Protein AF-A0AAV4QBZ7-F1 (afdb_monomer_lite)

InterPro domains:
  IPR011989 Armadillo-like helical [G3DSA:1.25.10.10] (9-123)
  IPR016024 Armadillo-type fold [SSF48371] (6-106)
  IPR021133 HEAT, type 2 [PS50077] (30-68)
  IPR045162 Serine/threonine-protein kinase Vps15-like [PTHR17583] (2-110)
  IPR055231 PIK3R4-like, middle domain [PF22956] (2-109)

Sequence (129 aa):
MKHCSAKLNALEVLKTMANYLSPEIILDRLLPYLMFLANDKYPEVRVAVIQTLTESLSLIKSIMRSDSNIFPEYILPNLAHVAHDDAVIVRMAYAENIASLAETALRYLYIYEILLYLLIVLKTITKLH

Organism: Caerostris extrusa (NCBI:txid172846)

pLDDT: mean 89.56, std 10.56, range [44.19, 98.31]

Radius of gyration: 17.33 Å; chains: 1; bounding box: 48×22×59 Å

Structure (mmCIF, N/CA/C/O backbone):
data_AF-A0AAV4QBZ7-F1
#
_entry.id   AF-A0AAV4QBZ7-F1
#
loop_
_atom_site.group_PDB
_atom_site.id
_atom_site.type_symbol
_atom_site.label_atom_id
_atom_site.label_alt_id
_atom_site.label_comp_id
_atom_site.label_asym_id
_atom_site.label_entity_id
_atom_site.label_seq_id
_atom_site.pdbx_PDB_ins_code
_atom_site.Cartn_x
_atom_site.Cartn_y
_atom_site.Cartn_z
_atom_site.occupancy
_atom_site.B_iso_or_equiv
_atom_site.auth_seq_id
_atom_site.auth_comp_id
_atom_site.auth_asym_id
_atom_site.auth_atom_id
_atom_site.pdbx_PDB_model_num
ATOM 1 N N . MET A 1 1 ? 7.456 -1.798 -23.023 1.00 59.28 1 MET A N 1
ATOM 2 C CA . MET A 1 1 ? 7.293 -0.514 -22.302 1.00 59.28 1 MET A CA 1
ATOM 3 C C . MET A 1 1 ? 5.829 -0.106 -22.101 1.00 59.28 1 MET A C 1
ATOM 5 O O . MET A 1 1 ? 5.492 0.197 -20.969 1.00 59.28 1 MET A O 1
ATOM 9 N N . LYS A 1 2 ? 4.936 -0.179 -23.110 1.00 68.69 2 LYS A N 1
ATOM 10 C CA . LYS A 1 2 ? 3.510 0.232 -22.986 1.00 68.69 2 LYS A CA 1
ATOM 11 C C . LYS A 1 2 ? 2.737 -0.367 -21.791 1.00 68.69 2 LYS A C 1
ATOM 13 O O . LYS A 1 2 ? 1.917 0.314 -21.191 1.00 68.69 2 LYS A O 1
ATOM 18 N N . HIS A 1 3 ? 3.004 -1.623 -21.421 1.00 79.69 3 HIS A N 1
ATOM 19 C CA . HIS A 1 3 ? 2.344 -2.260 -20.270 1.00 79.69 3 HIS A CA 1
ATOM 20 C C . HIS A 1 3 ? 2.850 -1.759 -18.908 1.00 79.69 3 HIS A C 1
ATOM 22 O O . HIS A 1 3 ? 2.077 -1.751 -17.960 1.00 79.69 3 HIS A O 1
ATOM 28 N N . CYS A 1 4 ? 4.116 -1.338 -18.802 1.00 89.62 4 CYS A N 1
ATOM 29 C CA . CYS A 1 4 ? 4.670 -0.792 -17.557 1.00 89.62 4 CYS A CA 1
ATOM 30 C C . CYS A 1 4 ? 4.063 0.588 -17.275 1.00 89.62 4 CYS A C 1
ATOM 32 O O . CYS A 1 4 ? 3.486 0.800 -16.214 1.00 89.62 4 CYS A O 1
ATOM 34 N N . SER A 1 5 ? 4.059 1.477 -18.275 1.00 92.88 5 SER A N 1
ATOM 35 C CA . SER A 1 5 ? 3.452 2.807 -18.146 1.00 92.88 5 SER A CA 1
ATOM 36 C C . SER A 1 5 ? 1.959 2.742 -17.816 1.00 92.88 5 SER A C 1
ATOM 38 O O . SER A 1 5 ? 1.482 3.510 -16.992 1.00 92.88 5 SER A O 1
ATOM 40 N N . ALA A 1 6 ? 1.216 1.799 -18.408 1.00 94.62 6 ALA A N 1
ATOM 41 C CA . ALA A 1 6 ? -0.197 1.612 -18.085 1.00 94.62 6 ALA A CA 1
ATOM 42 C C . ALA A 1 6 ? -0.414 1.195 -16.619 1.00 94.62 6 ALA A C 1
ATOM 44 O O . ALA A 1 6 ? -1.315 1.719 -15.971 1.00 94.62 6 ALA A O 1
ATOM 45 N N . LYS A 1 7 ? 0.423 0.292 -16.084 1.00 95.12 7 LYS A N 1
ATOM 46 C CA . LYS A 1 7 ? 0.356 -0.128 -14.675 1.00 95.12 7 LYS A CA 1
ATOM 47 C C . LYS A 1 7 ? 0.706 1.009 -13.723 1.00 95.12 7 LYS A C 1
ATOM 49 O O . LYS A 1 7 ? -0.014 1.205 -12.754 1.00 95.12 7 LYS A O 1
ATOM 54 N N . LEU A 1 8 ? 1.758 1.771 -14.020 1.00 97.25 8 LEU A N 1
ATOM 55 C CA . LEU A 1 8 ? 2.152 2.932 -13.217 1.00 97.25 8 LEU A CA 1
ATOM 56 C C . LEU A 1 8 ? 1.048 3.994 -13.188 1.00 97.25 8 LEU A C 1
ATOM 58 O O . LEU A 1 8 ? 0.660 4.441 -12.116 1.00 97.25 8 LEU A O 1
ATOM 62 N N . ASN A 1 9 ? 0.464 4.317 -14.345 1.00 96.44 9 ASN A N 1
ATOM 63 C CA . ASN A 1 9 ? -0.656 5.256 -14.415 1.00 96.44 9 ASN A CA 1
ATOM 64 C C . ASN A 1 9 ? -1.881 4.741 -13.646 1.00 96.44 9 ASN A C 1
ATOM 66 O O . ASN A 1 9 ? -2.552 5.513 -12.968 1.00 96.44 9 ASN A O 1
ATOM 70 N N . ALA A 1 10 ? -2.179 3.441 -13.735 1.00 95.56 10 ALA A N 1
ATOM 71 C CA . ALA A 1 10 ? -3.274 2.844 -12.977 1.00 95.56 10 ALA A CA 1
ATOM 72 C C . ALA A 1 10 ? -3.024 2.915 -11.463 1.00 95.56 10 ALA A C 1
ATOM 74 O O . ALA A 1 10 ? -3.943 3.243 -10.721 1.00 95.56 10 ALA A O 1
ATOM 75 N N . LEU A 1 11 ? -1.796 2.646 -11.008 1.00 97.00 11 LEU A N 1
ATOM 76 C CA . LEU A 1 11 ? -1.418 2.770 -9.599 1.00 97.00 11 LEU A CA 1
ATOM 77 C C . LEU A 1 11 ? -1.558 4.208 -9.099 1.00 97.00 11 LEU A C 1
ATOM 79 O O . LEU A 1 11 ? -2.110 4.403 -8.025 1.00 97.00 11 LEU A O 1
ATOM 83 N N . GLU A 1 12 ? -1.160 5.202 -9.892 1.00 96.38 12 GLU A N 1
ATOM 84 C CA . GLU A 1 12 ? -1.314 6.616 -9.530 1.00 96.38 12 GLU A CA 1
ATOM 85 C C . GLU A 1 12 ? -2.790 7.020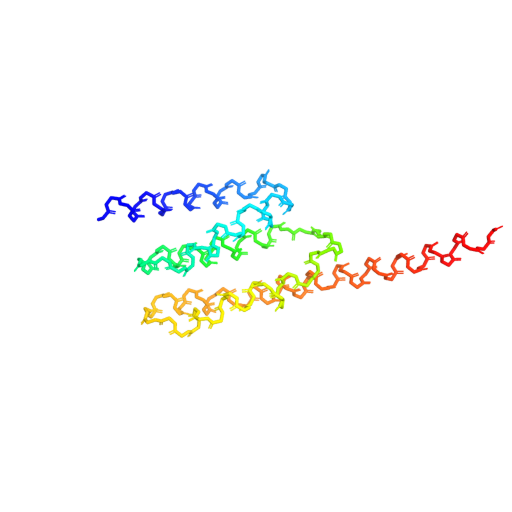 -9.369 1.00 96.38 12 GLU A C 1
ATOM 87 O O . GLU A 1 12 ? -3.179 7.698 -8.413 1.00 96.38 12 GLU A O 1
ATOM 92 N N . VAL A 1 13 ? -3.649 6.542 -10.275 1.00 96.06 13 VAL A N 1
ATOM 93 C CA . VAL A 1 13 ? -5.100 6.749 -10.172 1.00 96.06 13 VAL A CA 1
ATOM 94 C C . VAL A 1 13 ? -5.659 6.053 -8.932 1.00 96.06 13 VAL A C 1
ATOM 96 O O . VAL A 1 13 ? -6.392 6.677 -8.168 1.00 96.06 13 VAL A O 1
ATOM 99 N N . LEU A 1 14 ? -5.299 4.787 -8.693 1.00 95.25 14 LEU A N 1
ATOM 100 C CA . LEU A 1 14 ? -5.751 4.033 -7.518 1.00 95.25 14 LEU A CA 1
ATOM 101 C C . LEU A 1 14 ? -5.308 4.695 -6.212 1.00 95.25 14 LEU A C 1
ATOM 103 O O . LEU A 1 14 ? -6.108 4.806 -5.286 1.00 95.25 14 LEU A O 1
ATOM 107 N N . LYS A 1 15 ? -4.067 5.177 -6.165 1.00 95.44 15 LYS A N 1
ATOM 108 C CA . LYS A 1 15 ? -3.504 5.921 -5.042 1.00 95.44 15 LYS A CA 1
ATOM 109 C C . LYS A 1 15 ? -4.325 7.173 -4.739 1.00 95.44 15 LYS A C 1
ATOM 111 O O . LYS A 1 15 ? -4.747 7.377 -3.606 1.00 95.44 15 LYS A O 1
ATOM 116 N N . THR A 1 16 ? -4.641 7.958 -5.767 1.00 95.56 16 THR A N 1
ATOM 117 C CA . THR A 1 16 ? -5.492 9.148 -5.624 1.00 95.56 16 THR A CA 1
ATOM 118 C C . THR A 1 16 ? -6.893 8.776 -5.131 1.00 95.56 16 THR A C 1
ATOM 120 O O . THR A 1 16 ? -7.419 9.399 -4.206 1.00 95.56 16 THR A O 1
ATOM 123 N N . MET A 1 17 ? -7.487 7.731 -5.716 1.00 94.75 17 MET A N 1
ATOM 124 C CA . MET A 1 17 ? -8.826 7.255 -5.367 1.00 94.75 17 MET A CA 1
ATOM 125 C C . MET A 1 17 ? -8.918 6.701 -3.944 1.00 94.75 17 MET A C 1
ATOM 127 O O . MET A 1 17 ? -9.983 6.821 -3.346 1.00 94.75 17 MET A O 1
ATOM 131 N N . ALA A 1 18 ? -7.838 6.139 -3.389 1.00 95.06 18 ALA A N 1
ATOM 132 C CA . ALA A 1 18 ? -7.826 5.527 -2.059 1.00 95.06 18 ALA A CA 1
ATOM 133 C C . ALA A 1 18 ? -8.338 6.468 -0.953 1.00 95.06 18 ALA A C 1
ATOM 135 O O . ALA A 1 18 ? -8.988 6.008 -0.020 1.00 95.06 18 ALA A O 1
ATOM 136 N N . ASN A 1 19 ? -8.150 7.785 -1.103 1.00 95.25 19 ASN A N 1
ATOM 137 C CA . ASN A 1 19 ? -8.673 8.811 -0.189 1.00 95.25 19 ASN A CA 1
ATOM 138 C C . ASN A 1 19 ? -10.206 8.843 -0.074 1.00 95.25 19 ASN A C 1
ATOM 140 O O . ASN A 1 19 ? -10.740 9.397 0.884 1.00 95.25 19 ASN A O 1
ATOM 144 N N . TYR A 1 20 ? -10.913 8.267 -1.045 1.00 95.62 20 TYR A N 1
ATOM 145 C CA . TYR A 1 20 ? -12.373 8.263 -1.132 1.00 95.62 20 TYR A CA 1
ATOM 146 C C . TYR A 1 20 ? -12.975 6.864 -0.954 1.00 95.62 20 TYR A C 1
ATOM 148 O O . TYR A 1 20 ? -14.192 6.704 -1.050 1.00 95.62 20 TYR A O 1
ATOM 156 N N . LEU A 1 21 ? -12.141 5.843 -0.732 1.00 94.75 21 LEU A N 1
ATOM 157 C CA . LEU A 1 21 ? -12.588 4.466 -0.551 1.00 94.75 21 LEU A CA 1
ATOM 158 C C . LEU A 1 21 ? -12.825 4.168 0.928 1.00 94.75 21 LEU A C 1
ATOM 160 O O . LEU A 1 21 ? -12.131 4.679 1.807 1.00 94.75 21 LEU A O 1
ATOM 164 N N . SER A 1 22 ? -13.803 3.305 1.200 1.00 95.00 22 SER A N 1
ATOM 165 C CA . SER A 1 22 ? -14.001 2.792 2.551 1.00 95.00 22 SER A CA 1
ATOM 166 C C . SER A 1 22 ? -12.870 1.821 2.929 1.00 95.00 22 SER A C 1
ATOM 168 O O . SER A 1 22 ? -12.268 1.209 2.035 1.00 95.00 22 SER A O 1
ATOM 170 N N . PRO A 1 23 ? -12.577 1.643 4.232 1.00 93.62 23 PRO A N 1
ATOM 171 C CA . PRO A 1 23 ? -11.583 0.676 4.688 1.00 93.62 23 PRO A CA 1
ATOM 172 C C . PRO A 1 23 ? -11.806 -0.727 4.121 1.00 93.62 23 PRO A C 1
ATOM 174 O O . PRO A 1 23 ? -10.854 -1.354 3.674 1.00 93.62 23 PRO A O 1
ATOM 177 N N . GLU A 1 24 ? -13.057 -1.184 4.051 1.00 93.75 24 GLU A N 1
ATOM 178 C CA . GLU A 1 24 ? -13.415 -2.505 3.529 1.00 93.75 24 GLU A CA 1
ATOM 179 C C . GLU A 1 24 ? -12.998 -2.648 2.062 1.00 93.75 24 GLU A C 1
ATOM 181 O O . GLU A 1 24 ? -12.387 -3.637 1.680 1.00 93.75 24 GLU A O 1
ATOM 186 N N . ILE A 1 25 ? -13.238 -1.631 1.227 1.00 95.44 25 ILE A N 1
ATOM 187 C CA . ILE A 1 25 ? -12.819 -1.673 -0.181 1.00 95.44 25 ILE A CA 1
ATOM 188 C C . ILE A 1 25 ? -11.292 -1.6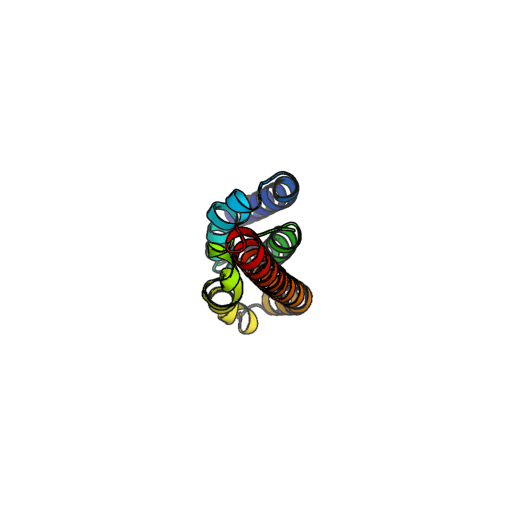60 -0.309 1.00 95.44 25 ILE A C 1
ATOM 190 O O . ILE A 1 25 ? -10.739 -2.355 -1.170 1.00 95.44 25 ILE A O 1
ATOM 194 N N . ILE A 1 26 ? -10.594 -0.900 0.539 1.00 96.44 26 ILE A N 1
ATOM 195 C CA . ILE A 1 26 ? -9.128 -0.889 0.543 1.00 96.44 26 ILE A CA 1
ATOM 196 C C . ILE A 1 26 ? -8.590 -2.279 0.909 1.00 96.44 26 ILE A C 1
ATOM 198 O O . ILE A 1 26 ? -7.713 -2.787 0.212 1.00 96.44 26 ILE A O 1
ATOM 202 N N . LEU A 1 27 ? -9.125 -2.913 1.952 1.00 95.31 27 LEU A N 1
ATOM 203 C CA . LEU A 1 27 ? -8.638 -4.199 2.454 1.00 95.31 27 LEU A CA 1
ATOM 204 C C . LEU A 1 27 ? -9.068 -5.389 1.576 1.00 95.31 27 LEU A C 1
ATOM 206 O O . LEU A 1 27 ? -8.245 -6.257 1.298 1.00 95.31 27 LEU A O 1
ATOM 210 N N . ASP A 1 28 ? -10.299 -5.406 1.063 1.00 94.56 28 ASP A N 1
ATOM 211 C CA . ASP A 1 28 ? -10.848 -6.557 0.327 1.00 94.56 28 ASP A CA 1
ATOM 212 C C . ASP A 1 28 ? -10.522 -6.540 -1.170 1.00 94.56 28 ASP A C 1
ATOM 214 O O . ASP A 1 28 ? -10.571 -7.577 -1.840 1.00 94.56 28 ASP A O 1
ATOM 218 N N . ARG A 1 29 ? -10.249 -5.359 -1.744 1.00 95.00 29 ARG A N 1
ATOM 219 C CA . ARG A 1 29 ? -10.067 -5.195 -3.199 1.00 95.00 29 ARG A CA 1
ATOM 220 C C . ARG A 1 29 ? -8.712 -4.620 -3.555 1.00 95.00 29 ARG A C 1
ATOM 222 O O . ARG A 1 29 ? -7.987 -5.227 -4.345 1.00 95.00 29 ARG A O 1
ATOM 229 N N . LEU A 1 30 ? -8.375 -3.459 -2.997 1.00 96.50 30 LEU A N 1
ATOM 230 C CA . LEU A 1 30 ? -7.146 -2.763 -3.369 1.00 96.50 30 LEU A CA 1
ATOM 231 C C . LEU A 1 30 ? -5.914 -3.526 -2.875 1.00 96.50 30 LEU A C 1
ATOM 233 O O . LEU A 1 30 ? -4.995 -3.774 -3.652 1.00 96.50 30 LEU A O 1
ATOM 237 N N . LEU A 1 31 ? -5.917 -3.957 -1.616 1.00 96.69 31 LEU A N 1
ATOM 238 C CA . LEU A 1 31 ? -4.805 -4.659 -0.990 1.00 96.69 31 LEU A CA 1
ATOM 239 C C . LEU A 1 31 ? -4.427 -5.963 -1.730 1.00 96.69 31 LEU A C 1
ATOM 241 O O . LEU A 1 31 ? -3.252 -6.097 -2.075 1.00 96.69 31 LEU A O 1
ATOM 245 N N . PRO A 1 32 ? -5.348 -6.894 -2.063 1.00 96.75 32 PRO A N 1
ATOM 246 C CA . PRO A 1 32 ? -5.004 -8.083 -2.847 1.00 96.75 32 PRO A CA 1
ATOM 247 C C . PRO A 1 32 ? -4.409 -7.753 -4.218 1.00 96.75 32 PRO A C 1
ATOM 249 O O . PRO A 1 32 ? -3.455 -8.397 -4.653 1.00 96.75 32 PRO A O 1
ATOM 252 N N . TYR A 1 33 ? -4.933 -6.722 -4.886 1.00 96.31 33 TYR A N 1
ATOM 253 C CA . TYR A 1 33 ? -4.413 -6.285 -6.179 1.00 96.31 33 TYR A CA 1
ATOM 254 C C . TYR A 1 33 ? -2.996 -5.703 -6.069 1.00 96.31 33 TYR A C 1
ATOM 256 O O . TYR A 1 33 ? -2.126 -6.032 -6.877 1.00 96.31 33 TYR A O 1
ATOM 264 N N . LEU A 1 34 ? -2.736 -4.885 -5.046 1.00 97.50 34 LEU A N 1
ATOM 265 C CA . LEU A 1 34 ? -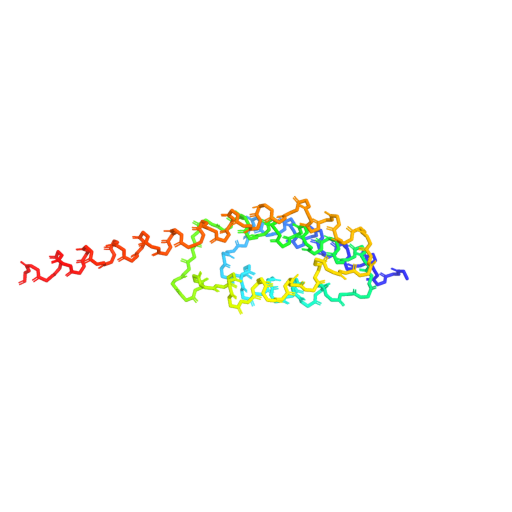1.400 -4.359 -4.767 1.00 97.50 34 LEU A CA 1
ATOM 266 C C . LEU A 1 34 ? -0.421 -5.488 -4.425 1.00 97.50 34 LEU A C 1
ATOM 268 O O . LEU A 1 34 ? 0.673 -5.510 -4.974 1.00 97.50 34 LEU A O 1
ATOM 272 N N . MET A 1 35 ? -0.820 -6.470 -3.613 1.00 96.62 35 MET A N 1
ATOM 273 C CA . MET A 1 35 ? 0.028 -7.632 -3.300 1.00 96.62 35 MET A CA 1
ATOM 274 C C . MET A 1 35 ? 0.371 -8.462 -4.540 1.00 96.62 35 MET A C 1
ATOM 276 O O . MET A 1 35 ? 1.505 -8.914 -4.696 1.00 96.62 35 MET A O 1
ATOM 280 N N . PHE A 1 36 ? -0.572 -8.610 -5.473 1.00 96.12 36 PHE A N 1
ATOM 281 C CA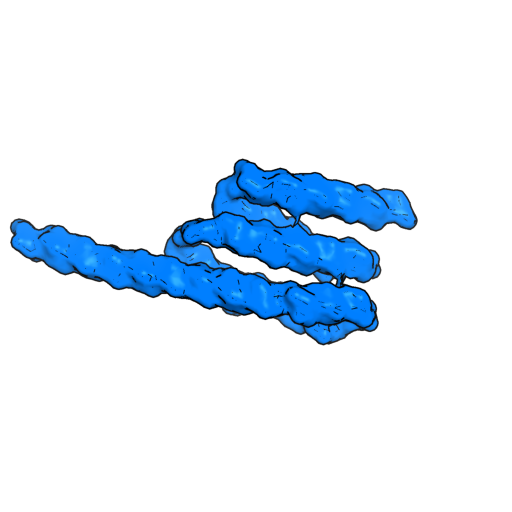 . PHE A 1 36 ? -0.286 -9.232 -6.763 1.00 96.12 36 PHE A CA 1
ATOM 282 C C . PHE A 1 36 ? 0.770 -8.440 -7.553 1.00 96.12 36 PHE A C 1
ATOM 284 O O . PHE A 1 36 ? 1.738 -9.019 -8.049 1.00 96.12 36 PHE A O 1
ATOM 291 N N . LEU A 1 37 ? 0.631 -7.113 -7.634 1.00 96.88 37 LEU A N 1
ATOM 292 C CA . LEU A 1 37 ? 1.586 -6.254 -8.343 1.00 96.88 37 LEU A CA 1
ATOM 293 C C . LEU A 1 37 ? 2.925 -6.069 -7.613 1.00 96.88 37 LEU A C 1
ATOM 295 O O . LEU A 1 37 ? 3.906 -5.691 -8.252 1.00 96.88 37 LEU A O 1
ATOM 299 N N . ALA A 1 38 ? 3.011 -6.377 -6.318 1.00 96.62 38 ALA A N 1
ATOM 300 C CA . ALA A 1 38 ? 4.280 -6.401 -5.590 1.00 96.62 38 ALA A CA 1
ATOM 301 C C . ALA A 1 38 ? 5.264 -7.425 -6.181 1.00 96.62 38 ALA A C 1
ATOM 303 O O . ALA A 1 38 ? 6.463 -7.288 -5.993 1.00 96.62 38 ALA A O 1
ATOM 304 N N . ASN A 1 39 ? 4.771 -8.391 -6.963 1.00 96.00 39 ASN A N 1
ATOM 305 C CA . ASN A 1 39 ? 5.566 -9.394 -7.669 1.00 96.00 39 ASN A CA 1
ATOM 306 C C . ASN A 1 39 ? 5.737 -9.076 -9.171 1.00 96.00 39 ASN A C 1
ATOM 308 O O . ASN A 1 39 ? 6.071 -9.956 -9.968 1.00 96.00 39 ASN A O 1
ATOM 312 N N . ASP A 1 40 ? 5.461 -7.840 -9.607 1.00 97.31 40 ASP A N 1
ATOM 313 C CA . ASP A 1 40 ? 5.571 -7.472 -11.020 1.00 97.31 40 ASP A CA 1
ATOM 314 C C . ASP A 1 40 ? 7.012 -7.601 -11.526 1.00 97.31 40 ASP A C 1
ATOM 316 O O . ASP A 1 40 ? 7.970 -7.285 -10.825 1.00 97.31 40 ASP A O 1
ATOM 320 N N . LYS A 1 41 ? 7.180 -7.997 -12.789 1.00 96.06 41 LYS A N 1
ATOM 321 C CA . LYS A 1 41 ? 8.500 -8.099 -13.423 1.00 96.06 41 LYS A CA 1
ATOM 322 C C . LYS A 1 41 ? 9.242 -6.760 -13.511 1.00 96.06 41 LYS A C 1
ATOM 324 O O . LYS A 1 41 ? 10.466 -6.768 -13.588 1.00 96.06 41 LYS A O 1
ATOM 329 N N . TYR A 1 42 ? 8.527 -5.632 -13.540 1.00 97.31 42 TYR A N 1
ATOM 330 C CA . TYR A 1 42 ? 9.121 -4.298 -13.618 1.00 97.31 42 TYR A CA 1
ATOM 331 C C . TYR A 1 42 ? 9.381 -3.733 -12.212 1.00 97.31 42 TYR A C 1
ATOM 333 O O . TYR A 1 42 ? 8.420 -3.504 -11.473 1.00 97.31 42 TYR A O 1
ATOM 341 N N . PRO A 1 43 ? 10.646 -3.466 -11.837 1.00 97.56 43 PRO A N 1
ATOM 342 C CA . PRO A 1 43 ? 10.988 -2.907 -10.528 1.00 97.56 43 PRO A CA 1
ATOM 343 C C . PRO A 1 43 ? 10.275 -1.589 -10.209 1.00 97.56 43 PRO A C 1
ATOM 345 O O . PRO A 1 43 ? 9.876 -1.364 -9.072 1.00 97.56 43 PRO A O 1
ATOM 348 N N . GLU A 1 44 ? 10.051 -0.738 -11.209 1.00 97.75 44 GLU A N 1
ATOM 349 C CA . GLU A 1 44 ? 9.361 0.545 -11.054 1.00 97.75 44 GLU A CA 1
ATOM 350 C C . GLU A 1 44 ? 7.904 0.357 -10.617 1.00 97.75 44 GLU A C 1
ATOM 352 O O . GLU A 1 44 ? 7.391 1.126 -9.806 1.00 97.75 44 GLU A O 1
ATOM 357 N N . VAL A 1 45 ? 7.244 -0.698 -11.111 1.00 98.19 45 VAL A N 1
ATOM 358 C CA . VAL A 1 45 ? 5.882 -1.054 -10.690 1.00 98.19 45 VAL A CA 1
ATOM 359 C C . VAL A 1 45 ? 5.894 -1.520 -9.238 1.00 98.19 45 VAL A C 1
ATOM 361 O O . VAL A 1 45 ? 5.058 -1.069 -8.460 1.00 98.19 45 VAL A O 1
ATOM 364 N N . ARG A 1 46 ? 6.866 -2.354 -8.843 1.00 98.12 46 ARG A N 1
ATOM 365 C CA . ARG A 1 46 ? 7.003 -2.813 -7.450 1.00 98.12 46 ARG A CA 1
ATOM 366 C C . ARG A 1 46 ? 7.256 -1.651 -6.484 1.00 98.12 46 ARG A C 1
ATOM 368 O O . ARG A 1 46 ? 6.625 -1.588 -5.434 1.00 98.12 46 ARG A O 1
ATOM 375 N N . VAL A 1 47 ? 8.101 -0.687 -6.861 1.00 98.31 47 VAL A N 1
ATOM 376 C CA . VAL A 1 47 ? 8.317 0.556 -6.093 1.00 98.31 47 VAL A CA 1
ATOM 377 C C . VAL A 1 47 ? 7.006 1.323 -5.904 1.00 98.31 47 VAL A C 1
ATOM 379 O O . VAL A 1 47 ? 6.635 1.635 -4.771 1.00 98.31 47 VAL A O 1
ATOM 382 N N . ALA A 1 48 ? 6.278 1.581 -6.994 1.00 98.31 48 ALA A N 1
ATOM 383 C CA . ALA A 1 48 ? 5.011 2.307 -6.940 1.00 98.31 48 ALA A CA 1
ATOM 384 C C . ALA A 1 48 ? 3.964 1.581 -6.078 1.00 98.31 48 ALA A C 1
ATOM 386 O O . ALA A 1 48 ? 3.192 2.222 -5.363 1.00 98.31 48 ALA A O 1
ATOM 387 N N . VAL A 1 49 ? 3.959 0.245 -6.093 1.00 98.25 49 VAL A N 1
ATOM 388 C CA . VAL A 1 49 ? 3.099 -0.577 -5.232 1.00 98.25 49 VAL A CA 1
ATOM 389 C C . VAL A 1 49 ? 3.426 -0.379 -3.758 1.00 98.25 49 VAL A C 1
ATOM 391 O O . VAL A 1 49 ? 2.502 -0.151 -2.987 1.00 98.25 49 VAL A O 1
ATOM 394 N N . ILE A 1 50 ? 4.701 -0.423 -3.355 1.00 98.12 50 ILE A N 1
ATOM 395 C CA . ILE A 1 50 ? 5.105 -0.244 -1.946 1.00 98.12 50 ILE A CA 1
ATOM 396 C C . ILE A 1 50 ? 4.632 1.113 -1.417 1.00 98.12 50 ILE A C 1
ATOM 398 O O . ILE A 1 50 ? 4.053 1.196 -0.332 1.00 98.12 50 ILE A O 1
ATOM 402 N N . GLN A 1 51 ? 4.825 2.167 -2.210 1.00 97.94 51 GLN A N 1
ATOM 403 C CA . GLN A 1 51 ? 4.404 3.524 -1.862 1.00 97.94 51 GLN A CA 1
ATOM 404 C C . GLN A 1 51 ? 2.874 3.629 -1.779 1.00 97.94 51 GLN A C 1
ATOM 406 O O . GLN A 1 51 ? 2.333 4.131 -0.795 1.00 97.94 51 GLN A O 1
ATOM 411 N N . THR A 1 52 ? 2.166 3.100 -2.782 1.00 98.06 52 THR A N 1
ATOM 412 C CA . THR A 1 52 ? 0.694 3.122 -2.833 1.00 98.06 52 THR A CA 1
ATOM 413 C C . THR A 1 52 ? 0.079 2.320 -1.690 1.00 98.06 52 THR A C 1
ATOM 415 O O . THR A 1 52 ? -0.892 2.763 -1.080 1.00 98.06 52 THR A O 1
ATOM 418 N N . LEU A 1 53 ? 0.649 1.157 -1.371 1.00 97.81 53 LEU A N 1
ATOM 419 C CA . LEU A 1 53 ? 0.220 0.293 -0.276 1.00 97.81 53 LEU A CA 1
ATOM 420 C C . LEU A 1 53 ? 0.366 1.001 1.071 1.00 97.81 53 LEU A C 1
ATOM 422 O O . LEU A 1 53 ? -0.590 1.050 1.842 1.00 97.81 53 LEU A O 1
ATOM 426 N N . THR A 1 54 ? 1.543 1.568 1.331 1.00 97.25 54 THR A N 1
ATOM 427 C CA . THR A 1 54 ? 1.841 2.276 2.582 1.00 97.25 54 THR A CA 1
ATOM 428 C C . THR A 1 54 ? 0.873 3.434 2.797 1.00 97.25 54 THR A C 1
ATOM 430 O O . THR A 1 54 ? 0.260 3.540 3.859 1.00 97.25 54 THR A O 1
ATOM 433 N N . GLU A 1 55 ? 0.660 4.254 1.766 1.00 97.31 55 GLU A N 1
ATOM 434 C CA . GLU A 1 55 ? -0.276 5.374 1.836 1.00 97.31 55 GLU A CA 1
ATOM 435 C C . GLU A 1 55 ? -1.716 4.897 2.049 1.00 97.31 55 GLU A C 1
ATOM 437 O O . GLU A 1 55 ? -2.368 5.336 2.997 1.00 97.31 55 GLU A O 1
ATOM 442 N N . SER A 1 56 ? -2.184 3.932 1.251 1.00 97.38 56 SER A N 1
ATOM 443 C CA . SER A 1 56 ? -3.561 3.422 1.322 1.00 97.38 56 SER A CA 1
ATOM 444 C C . SER A 1 56 ? -3.894 2.840 2.699 1.00 97.38 56 SER A C 1
ATOM 446 O O . SER A 1 56 ? -4.949 3.130 3.260 1.00 97.38 56 SER A O 1
ATOM 448 N N . LEU A 1 57 ? -2.981 2.062 3.290 1.00 96.38 57 LEU A N 1
ATOM 449 C CA . LEU A 1 57 ? -3.172 1.500 4.631 1.00 96.38 57 LEU A CA 1
ATOM 450 C C . LEU A 1 57 ? -3.148 2.582 5.723 1.00 96.38 57 LEU A C 1
ATOM 452 O O . LEU A 1 57 ? -3.866 2.479 6.723 1.00 96.38 57 LEU A O 1
ATOM 456 N N . SER A 1 58 ? -2.363 3.647 5.532 1.00 96.00 58 SER A N 1
ATOM 457 C CA . SER A 1 58 ? -2.266 4.755 6.488 1.00 96.00 58 SER A CA 1
ATOM 458 C C . SER A 1 58 ? -3.557 5.594 6.583 1.00 96.00 58 SER A C 1
ATOM 460 O O . SER A 1 58 ? -3.810 6.221 7.627 1.00 96.00 58 SER A O 1
ATOM 462 N N . LEU A 1 59 ? -4.384 5.586 5.529 1.00 95.81 59 LEU A N 1
ATOM 463 C CA . LEU A 1 59 ? -5.666 6.296 5.463 1.00 95.81 59 LEU A CA 1
ATOM 464 C C . LEU A 1 59 ? -6.723 5.665 6.370 1.00 95.81 59 LEU A C 1
ATOM 466 O O . LEU A 1 59 ? -7.551 6.376 6.937 1.00 95.81 59 LEU A O 1
ATOM 470 N N . ILE A 1 60 ? -6.655 4.352 6.582 1.00 93.69 60 ILE A N 1
ATOM 471 C CA . ILE A 1 60 ? -7.609 3.623 7.413 1.00 93.69 60 ILE A CA 1
ATOM 472 C C . ILE A 1 60 ? -7.423 4.008 8.889 1.00 93.69 60 ILE A C 1
ATOM 474 O O . ILE A 1 60 ? -6.354 3.820 9.484 1.00 93.69 60 ILE A O 1
ATOM 478 N N . LYS A 1 61 ? -8.487 4.564 9.482 1.00 87.69 61 LYS A N 1
ATOM 479 C CA . LYS A 1 61 ? -8.523 5.023 10.885 1.00 87.69 61 LYS A CA 1
ATOM 480 C C . LYS A 1 61 ? -9.278 4.087 11.827 1.00 87.69 61 LYS A C 1
ATOM 482 O O . LYS A 1 61 ? -9.156 4.230 13.037 1.00 87.69 61 LYS A O 1
ATOM 487 N N . SER A 1 62 ? -10.050 3.151 11.287 1.00 84.00 62 SER A N 1
ATOM 488 C CA . SER A 1 62 ? -10.797 2.141 12.034 1.00 84.00 62 SER A CA 1
ATOM 489 C C . SER A 1 62 ? -10.825 0.855 11.217 1.00 84.00 62 SER A C 1
ATOM 491 O O . SER A 1 62 ? -10.906 0.923 9.992 1.00 84.00 62 SER A O 1
ATOM 493 N N . ILE A 1 63 ? -10.729 -0.289 11.889 1.00 84.56 63 ILE A N 1
ATOM 494 C CA . ILE A 1 63 ? -10.755 -1.616 11.270 1.00 84.56 63 ILE A CA 1
ATOM 495 C C . ILE A 1 63 ? -11.760 -2.509 11.989 1.00 84.56 63 ILE A C 1
ATOM 497 O O . ILE A 1 63 ? -12.040 -2.309 13.178 1.00 84.56 63 ILE A O 1
ATOM 501 N N . MET A 1 64 ? -12.287 -3.513 11.288 1.00 82.19 64 MET A N 1
ATOM 502 C CA . MET A 1 64 ? -13.118 -4.531 11.918 1.00 82.19 64 MET A CA 1
ATOM 503 C C . MET A 1 64 ? -12.261 -5.497 12.741 1.00 82.19 64 MET A C 1
ATOM 505 O O . MET A 1 64 ? -11.064 -5.664 12.516 1.00 82.19 64 MET A O 1
ATOM 509 N N . ARG A 1 65 ? -12.896 -6.183 13.698 1.00 74.38 65 ARG A N 1
ATOM 510 C CA . ARG A 1 65 ? -12.222 -7.212 14.509 1.00 74.38 65 ARG A CA 1
ATOM 511 C C . ARG A 1 65 ? -11.672 -8.367 13.676 1.00 74.38 65 ARG A C 1
ATOM 513 O O . ARG A 1 65 ? -10.687 -8.960 14.087 1.00 74.38 65 ARG A O 1
ATOM 520 N N . SER A 1 66 ? -12.312 -8.695 12.555 1.00 82.19 66 SER A N 1
ATOM 521 C CA . SER A 1 66 ? -11.836 -9.728 11.628 1.00 82.19 66 SER A CA 1
ATOM 522 C C . SER A 1 66 ? -10.483 -9.384 11.009 1.00 82.19 66 SER A C 1
ATOM 524 O O . SER A 1 66 ? -9.741 -10.291 10.650 1.00 82.19 66 SER A O 1
ATOM 526 N N . ASP A 1 67 ? -10.145 -8.095 10.936 1.00 85.75 67 ASP A N 1
ATOM 527 C CA . ASP A 1 67 ? -9.008 -7.605 10.156 1.00 85.75 67 ASP A CA 1
ATOM 528 C C . ASP A 1 67 ? -7.833 -7.188 11.057 1.00 85.75 67 ASP A C 1
ATOM 530 O O . ASP A 1 67 ? -6.805 -6.719 10.568 1.00 85.75 67 ASP A O 1
ATOM 534 N N . SER A 1 68 ? -7.943 -7.361 12.383 1.00 80.56 68 SER A N 1
ATOM 535 C CA . SER A 1 68 ? -6.919 -6.924 13.348 1.00 80.56 68 SER A CA 1
ATOM 536 C C . SER A 1 68 ? -5.561 -7.583 13.134 1.00 80.56 68 SER A C 1
ATOM 538 O O . SER A 1 68 ? -4.528 -6.966 13.385 1.00 80.56 68 SER A O 1
ATOM 540 N N . ASN A 1 69 ? -5.558 -8.815 12.628 1.00 85.75 69 ASN A N 1
ATOM 541 C CA . ASN A 1 69 ? -4.342 -9.582 12.385 1.00 85.75 69 ASN A CA 1
ATOM 542 C C . ASN A 1 69 ? -3.862 -9.511 10.931 1.00 85.75 69 ASN A C 1
ATOM 544 O O . ASN A 1 69 ? -2.932 -10.226 10.559 1.00 85.75 69 ASN A O 1
ATOM 548 N N . ILE A 1 70 ? -4.435 -8.634 10.100 1.00 92.56 70 ILE A N 1
ATOM 549 C CA . ILE A 1 70 ? -4.107 -8.592 8.670 1.00 92.56 70 ILE A CA 1
ATOM 550 C C . ILE A 1 70 ? -2.620 -8.311 8.407 1.00 92.56 70 ILE A C 1
ATOM 552 O O . ILE A 1 70 ? -2.050 -8.812 7.439 1.00 92.56 70 ILE A O 1
ATOM 556 N N . PHE A 1 71 ? -1.950 -7.557 9.283 1.00 93.06 71 PHE A N 1
ATOM 557 C CA . PHE A 1 71 ? -0.514 -7.312 9.163 1.00 93.06 71 PHE A CA 1
ATOM 558 C C . PHE A 1 71 ? 0.341 -8.568 9.372 1.00 93.06 71 PHE A C 1
ATOM 560 O O . PHE A 1 71 ? 1.051 -8.945 8.437 1.00 93.06 71 PHE A O 1
ATOM 567 N N . PRO A 1 72 ? 0.308 -9.218 10.551 1.00 90.31 72 PRO A N 1
ATOM 568 C CA . PRO A 1 72 ? 1.115 -10.409 10.795 1.00 90.31 72 PRO A CA 1
ATOM 569 C C . PRO A 1 72 ? 0.689 -11.620 9.956 1.00 90.31 72 PRO A C 1
ATOM 571 O O . PRO A 1 72 ? 1.553 -12.404 9.574 1.00 90.31 72 PRO A O 1
ATOM 574 N N . GLU A 1 73 ? -0.601 -11.778 9.645 1.00 92.31 73 GLU A N 1
ATOM 575 C CA . GLU A 1 73 ? -1.103 -12.969 8.940 1.00 92.31 73 GLU A CA 1
ATOM 576 C C . GLU A 1 73 ? -1.047 -12.844 7.411 1.00 92.31 73 GLU A C 1
ATOM 578 O O . GLU A 1 73 ? -0.951 -13.861 6.725 1.00 92.31 73 GLU A O 1
ATOM 583 N N . TYR A 1 74 ? -1.076 -11.624 6.859 1.00 94.25 74 TYR A N 1
ATOM 584 C CA . TYR A 1 74 ? -1.152 -11.421 5.410 1.00 94.25 74 TYR A CA 1
ATOM 585 C C . TYR A 1 74 ? -0.120 -10.425 4.869 1.00 94.25 74 TYR A C 1
ATOM 587 O O . TYR A 1 74 ? 0.699 -10.799 4.031 1.00 94.25 74 TYR A O 1
ATOM 595 N N . ILE A 1 75 ? -0.109 -9.171 5.330 1.00 95.06 75 ILE A N 1
ATOM 596 C CA . ILE A 1 75 ? 0.703 -8.104 4.713 1.00 95.06 75 ILE A CA 1
ATOM 597 C C . ILE A 1 75 ? 2.203 -8.382 4.864 1.00 95.06 75 ILE A C 1
ATOM 599 O O . ILE A 1 75 ? 2.918 -8.412 3.866 1.00 95.06 75 ILE A O 1
ATOM 603 N N . LEU A 1 76 ? 2.695 -8.604 6.086 1.00 91.25 76 LEU A N 1
ATOM 604 C CA . LEU A 1 76 ? 4.128 -8.795 6.339 1.00 91.25 76 LEU A CA 1
ATOM 605 C C . LEU A 1 76 ? 4.682 -10.076 5.693 1.00 91.25 76 LEU A C 1
ATOM 607 O O . LEU A 1 76 ? 5.734 -9.982 5.058 1.00 91.25 76 LEU A O 1
ATOM 611 N N . PRO A 1 77 ? 4.000 -11.240 5.760 1.00 93.12 77 PRO A N 1
ATOM 612 C CA . PRO A 1 77 ? 4.430 -12.423 5.017 1.00 93.12 77 PRO A CA 1
ATOM 613 C C . PRO A 1 77 ? 4.546 -12.169 3.512 1.00 93.12 77 PRO A C 1
ATOM 615 O O . PRO A 1 77 ? 5.546 -12.546 2.903 1.00 93.12 77 PRO A O 1
ATOM 618 N N . ASN A 1 78 ? 3.568 -11.477 2.914 1.00 93.50 78 ASN A N 1
ATOM 619 C CA . ASN A 1 78 ? 3.604 -11.166 1.485 1.00 93.50 78 ASN A CA 1
ATOM 620 C C . ASN A 1 78 ? 4.696 -10.149 1.129 1.00 93.50 78 ASN A C 1
ATOM 622 O O . ASN A 1 78 ? 5.232 -10.223 0.030 1.00 93.50 78 ASN A O 1
ATOM 626 N N . LEU A 1 79 ? 5.083 -9.246 2.035 1.00 91.50 79 LEU A N 1
ATOM 627 C CA . LEU A 1 79 ? 6.163 -8.278 1.802 1.00 91.50 79 LEU A CA 1
ATOM 628 C C . LEU A 1 79 ? 7.563 -8.790 2.179 1.00 91.50 79 LEU A C 1
ATOM 630 O O . LEU A 1 79 ? 8.550 -8.128 1.865 1.00 91.50 79 LEU A O 1
ATOM 634 N N . ALA A 1 80 ? 7.692 -9.962 2.806 1.00 90.12 80 ALA A N 1
ATOM 635 C CA . ALA A 1 80 ? 8.976 -10.467 3.305 1.00 90.12 80 ALA A CA 1
ATOM 636 C C . ALA A 1 80 ? 10.062 -10.578 2.214 1.00 90.12 80 ALA A C 1
ATOM 638 O O . ALA A 1 80 ? 11.246 -10.337 2.470 1.00 90.12 80 ALA A O 1
ATOM 639 N N . HIS A 1 81 ? 9.659 -10.903 0.983 1.00 90.12 81 HIS A N 1
ATOM 640 C CA . HIS A 1 81 ? 10.568 -11.007 -0.159 1.00 90.12 81 HIS A CA 1
ATOM 641 C C . HIS A 1 81 ? 11.105 -9.642 -0.625 1.00 90.12 81 HIS A C 1
ATOM 643 O O . HIS A 1 81 ? 12.219 -9.572 -1.134 1.00 90.12 81 HIS A O 1
ATOM 649 N N . VAL A 1 82 ? 10.367 -8.549 -0.399 1.00 89.56 82 VAL A N 1
ATOM 650 C CA . VAL A 1 82 ? 10.707 -7.198 -0.879 1.00 89.56 82 VAL A CA 1
ATOM 651 C C . VAL A 1 82 ? 11.999 -6.676 -0.240 1.00 89.56 82 VAL A C 1
ATOM 653 O O . VAL A 1 82 ? 12.800 -6.011 -0.896 1.00 89.56 82 VAL A O 1
ATOM 656 N N . ALA A 1 83 ? 12.262 -7.040 1.019 1.00 87.00 83 ALA A N 1
ATOM 657 C CA . ALA A 1 83 ? 13.515 -6.710 1.705 1.00 87.00 83 ALA A CA 1
ATOM 658 C C . ALA A 1 83 ? 14.759 -7.306 1.017 1.00 87.00 83 ALA A C 1
ATOM 660 O 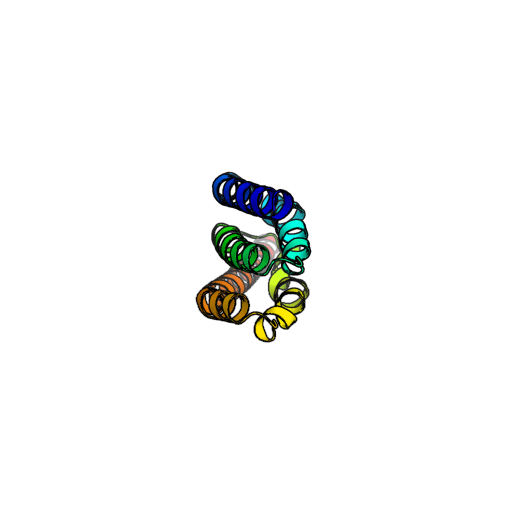O . ALA A 1 83 ? 15.865 -6.791 1.178 1.00 87.00 83 ALA A O 1
ATOM 661 N N . HIS A 1 84 ? 14.570 -8.368 0.233 1.00 90.62 84 HIS A N 1
ATOM 662 C CA . HIS A 1 84 ? 15.613 -9.101 -0.478 1.00 90.62 84 HIS A CA 1
ATOM 663 C C . HIS A 1 84 ? 15.444 -9.014 -2.001 1.00 90.62 84 HIS A C 1
ATOM 665 O O . HIS A 1 84 ? 16.045 -9.803 -2.721 1.00 90.62 84 HIS A O 1
ATOM 671 N N . ASP A 1 85 ? 14.633 -8.072 -2.495 1.00 96.75 85 ASP A N 1
ATOM 672 C CA . ASP A 1 85 ? 14.376 -7.900 -3.926 1.00 96.75 85 ASP A CA 1
ATOM 673 C C . ASP A 1 85 ? 15.682 -7.658 -4.695 1.00 96.75 85 ASP A C 1
ATOM 675 O O . ASP A 1 85 ? 16.537 -6.910 -4.222 1.00 96.75 85 ASP A O 1
ATOM 679 N N . ASP A 1 86 ? 15.836 -8.240 -5.886 1.00 96.50 86 ASP A N 1
ATOM 680 C CA . ASP A 1 86 ? 17.044 -8.093 -6.711 1.00 96.50 86 ASP A CA 1
ATOM 681 C C . ASP A 1 86 ? 17.357 -6.622 -7.035 1.00 96.50 86 ASP A C 1
ATOM 683 O O . ASP A 1 86 ? 18.516 -6.187 -7.040 1.00 96.50 86 ASP A O 1
ATOM 687 N N . ALA A 1 87 ? 16.318 -5.819 -7.270 1.00 96.88 87 ALA A N 1
ATOM 688 C CA . ALA A 1 87 ? 16.452 -4.424 -7.638 1.00 96.88 87 ALA A CA 1
ATOM 689 C C . ALA A 1 87 ? 16.668 -3.543 -6.401 1.00 96.88 87 ALA A C 1
ATOM 691 O O . ALA A 1 87 ? 15.801 -3.394 -5.540 1.00 96.88 87 ALA A O 1
ATOM 692 N N . VAL A 1 88 ? 17.814 -2.856 -6.367 1.00 96.56 88 VAL A N 1
ATOM 693 C CA . VAL A 1 88 ? 18.184 -1.929 -5.281 1.00 96.56 88 VAL A CA 1
ATOM 694 C C . VAL A 1 88 ? 17.091 -0.886 -5.030 1.00 96.56 88 VAL A C 1
ATOM 696 O O . VAL A 1 88 ? 16.781 -0.594 -3.880 1.00 96.56 88 VAL A O 1
ATOM 699 N N . ILE A 1 89 ? 16.466 -0.362 -6.090 1.00 97.62 89 ILE A N 1
ATOM 700 C CA . ILE A 1 89 ? 15.416 0.661 -5.978 1.00 97.62 89 ILE A CA 1
ATOM 701 C C . ILE A 1 89 ? 14.180 0.175 -5.217 1.00 97.62 89 ILE A C 1
ATOM 703 O O . ILE A 1 89 ? 13.562 0.958 -4.503 1.00 97.62 89 ILE A O 1
ATOM 707 N N . VAL A 1 90 ? 13.854 -1.116 -5.313 1.00 96.62 90 VAL A N 1
ATOM 708 C CA . VAL A 1 90 ? 12.725 -1.712 -4.593 1.00 96.62 90 VAL A CA 1
ATOM 709 C C . VAL A 1 90 ? 13.062 -1.824 -3.110 1.00 96.62 90 VAL A C 1
ATOM 711 O O . VAL A 1 90 ? 12.260 -1.432 -2.265 1.00 96.62 90 VAL A O 1
ATOM 714 N N . ARG A 1 91 ? 14.285 -2.263 -2.787 1.00 96.12 91 ARG A N 1
ATOM 715 C CA . ARG A 1 91 ? 14.763 -2.332 -1.399 1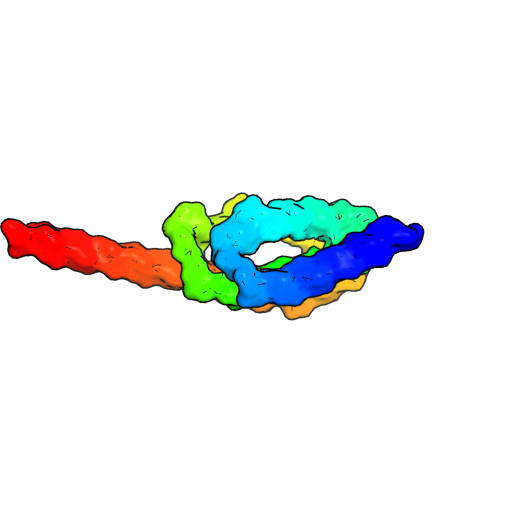.00 96.12 91 ARG A CA 1
ATOM 716 C C . ARG A 1 91 ? 14.842 -0.951 -0.744 1.00 96.12 91 ARG A C 1
ATOM 718 O O . ARG A 1 91 ? 14.473 -0.819 0.418 1.00 96.12 91 ARG A O 1
ATOM 725 N N . MET A 1 92 ? 15.280 0.075 -1.480 1.00 95.12 92 MET A N 1
ATOM 726 C CA . MET A 1 92 ? 15.289 1.463 -0.997 1.00 95.12 92 MET A CA 1
ATOM 727 C C . MET A 1 92 ? 13.871 1.959 -0.711 1.00 95.12 92 MET A C 1
ATOM 729 O O . MET A 1 92 ? 13.607 2.417 0.396 1.00 95.12 92 MET A O 1
ATOM 733 N N . ALA A 1 93 ? 12.938 1.772 -1.652 1.00 96.50 93 ALA A N 1
ATOM 734 C CA . ALA A 1 93 ? 11.540 2.141 -1.445 1.00 96.50 93 ALA A CA 1
ATOM 735 C C . ALA A 1 93 ? 10.933 1.423 -0.229 1.00 96.50 93 ALA A C 1
ATOM 737 O O . ALA A 1 93 ? 10.219 2.032 0.563 1.00 96.50 93 ALA A O 1
ATOM 738 N N . TYR A 1 94 ? 11.247 0.141 -0.031 1.00 94.88 94 TYR A N 1
ATOM 739 C CA . TYR A 1 94 ? 10.810 -0.592 1.154 1.00 94.88 94 TYR A CA 1
ATOM 740 C C . TYR A 1 94 ? 11.403 -0.019 2.446 1.00 94.88 94 TYR A C 1
ATOM 742 O O . TYR A 1 94 ? 10.664 0.213 3.400 1.00 94.88 94 TYR A O 1
ATOM 750 N N . ALA A 1 95 ? 12.705 0.279 2.471 1.00 92.06 95 ALA A N 1
ATOM 751 C CA . ALA A 1 95 ? 13.370 0.882 3.626 1.00 92.06 95 ALA A CA 1
ATOM 752 C C . ALA A 1 95 ? 12.806 2.270 3.985 1.00 92.06 95 ALA A C 1
ATOM 754 O O . ALA A 1 95 ? 12.673 2.586 5.163 1.00 92.06 95 ALA A O 1
ATOM 755 N N . GLU A 1 96 ? 12.422 3.072 2.990 1.00 95.12 96 GLU A N 1
ATOM 756 C CA . GLU A 1 96 ? 11.782 4.380 3.192 1.00 95.12 96 GLU A CA 1
ATOM 757 C C . GLU A 1 96 ? 10.371 4.272 3.795 1.00 95.12 96 GLU A C 1
ATOM 759 O O . GLU A 1 96 ? 9.927 5.181 4.491 1.00 95.12 96 GLU A O 1
ATOM 764 N N . ASN A 1 97 ? 9.663 3.164 3.549 1.00 95.69 97 ASN A N 1
ATOM 765 C CA . ASN A 1 97 ? 8.250 3.007 3.908 1.00 95.69 97 ASN A CA 1
ATOM 766 C C . ASN A 1 97 ? 8.008 2.071 5.109 1.00 95.69 97 ASN A C 1
ATOM 768 O O . ASN A 1 97 ? 6.929 2.101 5.706 1.00 95.69 97 ASN A O 1
ATOM 772 N N . ILE A 1 98 ? 8.990 1.246 5.496 1.00 91.56 98 ILE A N 1
ATOM 773 C CA . ILE A 1 98 ? 8.805 0.210 6.525 1.00 91.56 98 ILE A CA 1
ATOM 774 C C . ILE A 1 98 ? 8.427 0.781 7.895 1.00 91.56 98 ILE A C 1
ATOM 776 O O . ILE A 1 98 ? 7.638 0.169 8.613 1.00 91.56 98 ILE A O 1
ATOM 780 N N . ALA A 1 99 ? 8.925 1.972 8.239 1.00 90.88 99 ALA A N 1
ATOM 781 C CA . ALA A 1 99 ? 8.560 2.653 9.479 1.00 90.88 99 ALA A CA 1
ATOM 782 C C . ALA A 1 99 ? 7.059 2.992 9.510 1.00 90.88 99 ALA A C 1
ATOM 784 O O . ALA A 1 99 ? 6.363 2.623 10.453 1.00 90.88 99 ALA A O 1
ATOM 785 N N . SER A 1 100 ? 6.527 3.595 8.443 1.00 95.88 100 SER A N 1
ATOM 786 C CA . SER A 1 100 ? 5.102 3.936 8.338 1.00 95.88 100 SER A CA 1
ATOM 787 C C . SER A 1 100 ? 4.197 2.701 8.287 1.00 95.88 100 SER A C 1
ATOM 789 O O . SER A 1 100 ? 3.092 2.714 8.839 1.00 95.88 100 SER A O 1
ATOM 791 N N . LEU A 1 101 ? 4.662 1.609 7.668 1.00 93.19 101 LEU A N 1
ATOM 792 C CA . LEU A 1 101 ? 3.967 0.319 7.712 1.00 93.19 101 LEU A CA 1
ATOM 793 C C . LEU A 1 101 ? 3.914 -0.239 9.139 1.00 93.19 101 LEU A C 1
ATOM 795 O O . LEU A 1 101 ? 2.847 -0.662 9.580 1.00 93.19 101 LEU A O 1
ATOM 799 N N . ALA A 1 102 ? 5.026 -0.197 9.878 1.00 89.50 102 ALA A N 1
ATOM 800 C CA . ALA A 1 102 ? 5.086 -0.658 11.264 1.00 89.50 102 ALA A CA 1
ATOM 801 C C . ALA A 1 102 ? 4.193 0.182 12.194 1.00 89.50 102 ALA A C 1
ATOM 803 O O . ALA A 1 102 ? 3.444 -0.372 12.997 1.00 89.50 102 ALA A O 1
ATOM 804 N N . GLU A 1 103 ? 4.204 1.507 12.046 1.00 93.94 103 GLU A N 1
ATOM 805 C CA . GLU A 1 103 ? 3.310 2.409 12.782 1.00 93.94 103 GLU A CA 1
ATOM 806 C C . GLU A 1 103 ? 1.833 2.124 12.479 1.00 93.94 103 GLU A C 1
ATOM 808 O O . GLU A 1 103 ? 0.995 2.103 13.384 1.00 93.94 103 GLU A O 1
ATOM 813 N N . THR A 1 104 ? 1.504 1.859 11.212 1.00 94.38 104 THR A N 1
ATOM 814 C CA . THR A 1 104 ? 0.138 1.507 10.805 1.00 94.38 104 THR A CA 1
ATOM 815 C C . THR A 1 104 ? -0.289 0.161 11.390 1.00 94.38 104 THR A C 1
ATOM 817 O O . THR A 1 104 ? -1.392 0.064 11.932 1.00 94.38 104 THR A O 1
ATOM 820 N N . ALA A 1 105 ? 0.589 -0.846 11.362 1.00 90.75 105 ALA A N 1
ATOM 821 C CA . ALA A 1 105 ? 0.349 -2.152 11.973 1.00 90.75 105 ALA A CA 1
ATOM 822 C C . ALA A 1 105 ? 0.075 -2.031 13.477 1.00 90.75 105 ALA A C 1
ATOM 824 O O . ALA A 1 105 ? -0.896 -2.584 13.993 1.00 90.75 105 ALA A O 1
ATOM 825 N N . LEU A 1 106 ? 0.899 -1.244 14.170 1.00 89.56 106 LEU A N 1
ATOM 826 C CA . LEU A 1 106 ? 0.758 -0.995 15.597 1.00 89.56 106 LEU A CA 1
ATOM 827 C C . LEU A 1 106 ? -0.559 -0.274 15.917 1.00 89.56 106 LEU A C 1
ATOM 829 O O . LEU A 1 106 ? -1.262 -0.639 16.858 1.00 89.56 106 LEU A O 1
ATOM 833 N N . ARG A 1 107 ? -0.942 0.717 15.107 1.00 89.56 107 ARG A N 1
ATOM 834 C CA . ARG A 1 107 ? -2.225 1.415 15.259 1.00 89.56 107 ARG A CA 1
ATOM 835 C C . ARG A 1 107 ? -3.413 0.468 15.097 1.00 89.56 107 ARG A C 1
ATOM 837 O O . ARG A 1 107 ? -4.368 0.570 15.863 1.00 89.56 107 ARG A O 1
ATOM 844 N N . TYR A 1 108 ? -3.365 -0.442 14.127 1.00 88.94 108 TYR A N 1
ATOM 845 C CA . TYR A 1 108 ? -4.422 -1.436 13.913 1.00 88.94 108 TYR A CA 1
ATOM 846 C C . TYR A 1 108 ? -4.567 -2.358 15.129 1.00 88.94 108 TYR A C 1
ATOM 848 O O . TYR A 1 108 ? -5.685 -2.592 15.592 1.00 88.94 108 TYR A O 1
ATOM 856 N N . LEU A 1 109 ? -3.441 -2.792 15.705 1.00 82.56 109 LEU A N 1
ATOM 857 C CA . LEU A 1 109 ? -3.425 -3.596 16.926 1.00 82.56 109 LEU A CA 1
ATOM 858 C C . LEU A 1 109 ? -4.032 -2.844 18.124 1.00 82.56 109 LEU A C 1
ATOM 860 O O . LEU A 1 109 ? -4.902 -3.379 18.808 1.00 82.56 109 LEU A O 1
ATOM 864 N N . TYR A 1 110 ? -3.647 -1.584 18.351 1.00 81.50 110 TYR A N 1
ATOM 865 C CA . TYR A 1 110 ? -4.183 -0.796 19.469 1.00 81.50 110 TYR A CA 1
ATOM 866 C C . TYR A 1 110 ? -5.682 -0.501 19.345 1.00 81.50 110 TYR A C 1
ATOM 868 O O . TYR A 1 110 ? -6.403 -0.550 20.343 1.00 81.50 110 TYR A O 1
ATOM 876 N N . ILE A 1 111 ? -6.179 -0.217 18.135 1.00 72.81 111 ILE A N 1
ATOM 877 C CA . ILE A 1 111 ? -7.621 -0.036 17.896 1.00 72.81 111 ILE A CA 1
ATOM 878 C C . ILE A 1 111 ? -8.384 -1.301 18.309 1.00 72.81 111 ILE A C 1
ATOM 880 O O . ILE A 1 111 ? -9.434 -1.208 18.951 1.00 72.81 111 ILE A O 1
ATOM 884 N N . TYR A 1 112 ? -7.839 -2.478 17.988 1.00 69.75 112 TYR A N 1
ATOM 885 C CA . TYR A 1 112 ? -8.411 -3.751 18.407 1.00 69.75 112 TYR A CA 1
ATOM 886 C C . TYR A 1 112 ? -8.425 -3.910 19.934 1.00 69.75 112 TYR A C 1
ATOM 888 O O . TYR A 1 112 ? -9.474 -4.241 20.495 1.00 69.75 112 TYR A O 1
ATOM 896 N N . GLU A 1 113 ? -7.305 -3.644 20.613 1.00 74.56 113 GLU A N 1
ATOM 897 C CA . GLU A 1 113 ? -7.220 -3.772 22.072 1.00 74.56 113 GLU A CA 1
ATOM 898 C C . GLU A 1 113 ? -8.244 -2.868 22.771 1.00 74.56 113 GLU A C 1
ATOM 900 O O . GLU A 1 113 ? -9.023 -3.339 23.603 1.00 74.56 113 GLU A O 1
ATOM 905 N N . ILE A 1 114 ? -8.342 -1.597 22.370 1.00 71.75 114 ILE A N 1
ATOM 906 C CA . ILE A 1 114 ? -9.307 -0.642 22.939 1.00 71.75 114 ILE A CA 1
ATOM 907 C C . ILE A 1 114 ? -10.753 -1.104 22.702 1.00 71.75 114 ILE A C 1
ATOM 909 O O . ILE A 1 114 ? -11.573 -1.074 23.624 1.00 71.75 114 ILE A O 1
ATOM 913 N N . LEU A 1 115 ? -11.081 -1.577 21.495 1.00 67.94 115 LEU A N 1
ATOM 914 C CA . LEU A 1 115 ? -12.419 -2.087 21.180 1.00 67.94 115 LEU A CA 1
ATOM 915 C C . LEU A 1 115 ? -12.750 -3.358 21.979 1.00 67.94 115 LEU A C 1
ATOM 917 O O . LEU A 1 115 ? -13.919 -3.609 22.289 1.00 67.94 115 LEU A O 1
ATOM 921 N N . LEU A 1 116 ? -11.748 -4.178 22.311 1.00 71.81 116 LEU A N 1
ATOM 922 C CA . LEU A 1 116 ? -11.904 -5.332 23.192 1.00 71.81 116 LEU A CA 1
ATOM 923 C C . LEU A 1 116 ? -12.218 -4.917 24.622 1.00 71.81 116 LEU A C 1
ATOM 925 O O . LEU A 1 116 ? -13.218 -5.391 25.165 1.00 71.81 116 LEU A O 1
ATOM 929 N N . TYR A 1 117 ? -11.445 -3.989 25.178 1.00 74.19 117 TYR A N 1
ATOM 930 C CA . TYR A 1 117 ? -11.707 -3.425 26.498 1.00 74.19 117 TYR A CA 1
ATOM 931 C C . TYR A 1 117 ? -13.096 -2.784 26.584 1.00 74.19 117 TYR A C 1
ATOM 933 O O . TYR A 1 117 ? -13.843 -3.087 27.514 1.00 74.19 117 TYR A O 1
ATOM 941 N N . LEU A 1 118 ? -13.495 -1.979 25.594 1.00 74.25 118 LEU A N 1
ATOM 942 C CA . LEU A 1 118 ? -14.812 -1.340 25.589 1.00 74.25 118 LEU A CA 1
ATOM 943 C C . LEU A 1 118 ? -15.948 -2.373 25.546 1.00 74.25 118 LEU A C 1
ATOM 945 O O . LEU A 1 118 ? -16.911 -2.256 26.298 1.00 74.25 118 LEU A O 1
ATOM 949 N N . LEU A 1 119 ? -15.828 -3.424 24.728 1.00 74.75 119 LEU A N 1
ATOM 950 C CA . LEU A 1 119 ? -16.821 -4.505 24.679 1.00 74.75 119 LEU A CA 1
ATOM 951 C C . LEU A 1 119 ? -16.881 -5.318 25.978 1.00 74.75 119 LEU A C 1
ATOM 953 O O . LEU A 1 119 ? -17.968 -5.750 26.359 1.00 74.75 119 LEU A O 1
ATOM 957 N N . ILE A 1 120 ? -15.754 -5.517 26.667 1.00 75.00 120 ILE A N 1
ATOM 958 C CA . ILE A 1 120 ? -15.730 -6.147 27.994 1.00 75.00 120 ILE A CA 1
ATOM 959 C C . ILE A 1 120 ? -16.470 -5.263 29.004 1.00 75.00 120 ILE A C 1
ATOM 961 O O . ILE A 1 120 ? -17.367 -5.751 29.685 1.00 75.00 120 ILE A O 1
ATOM 965 N N . VAL A 1 121 ? -16.163 -3.964 29.054 1.00 78.00 121 VAL A N 1
ATOM 966 C CA . VAL A 1 121 ? -16.819 -3.006 29.959 1.00 78.00 121 VAL A CA 1
ATOM 967 C C . VAL A 1 121 ? -18.324 -2.929 29.687 1.00 78.00 121 VAL A C 1
ATOM 969 O O . VAL A 1 121 ? -19.118 -3.057 30.617 1.00 78.00 121 VAL A O 1
ATOM 972 N N . LEU A 1 122 ? -18.738 -2.812 28.421 1.00 79.06 122 LEU A N 1
ATOM 973 C CA . LEU A 1 122 ? -20.153 -2.795 28.035 1.00 79.06 122 LEU A CA 1
ATOM 974 C C . LEU A 1 122 ? -20.872 -4.097 28.416 1.00 79.06 122 LEU A C 1
ATOM 976 O O . LEU A 1 122 ? -21.997 -4.045 28.913 1.00 79.06 122 LEU A O 1
ATOM 980 N N . LYS A 1 123 ? -20.235 -5.265 28.246 1.00 75.00 123 LYS A N 1
ATOM 981 C CA . LYS A 1 123 ? -20.790 -6.555 28.698 1.00 75.00 123 LYS A CA 1
ATOM 982 C C . LYS A 1 123 ? -20.914 -6.646 30.219 1.00 75.00 123 LYS A C 1
ATOM 984 O O . LYS A 1 123 ? -21.854 -7.267 30.703 1.00 75.00 123 LYS A O 1
ATOM 989 N N . THR A 1 124 ? -19.995 -6.048 30.971 1.00 70.00 124 THR A N 1
ATOM 990 C CA . THR A 1 124 ? -20.081 -5.991 32.436 1.00 70.00 124 THR A CA 1
ATOM 991 C C . THR A 1 124 ? -21.233 -5.091 32.879 1.00 70.00 124 THR A C 1
ATOM 993 O O . THR A 1 124 ? -22.017 -5.498 33.727 1.00 70.00 124 THR A O 1
ATOM 996 N N . ILE A 1 125 ? -21.400 -3.919 32.258 1.00 72.38 125 ILE A N 1
ATOM 997 C CA . ILE A 1 125 ? -22.489 -2.977 32.573 1.00 72.38 125 ILE A CA 1
ATOM 998 C C . ILE A 1 125 ? -23.860 -3.571 32.216 1.00 72.38 125 ILE A C 1
ATOM 1000 O O . ILE A 1 125 ? -24.803 -3.460 32.990 1.00 72.38 125 ILE A O 1
ATOM 1004 N N . THR A 1 126 ? -23.976 -4.242 31.069 1.00 70.69 126 THR A N 1
ATOM 1005 C CA . THR A 1 126 ? -25.250 -4.828 30.608 1.00 70.69 126 THR A CA 1
ATOM 1006 C C . THR A 1 126 ? -25.659 -6.105 31.345 1.00 70.69 126 THR A C 1
ATOM 1008 O O . THR A 1 126 ? -26.828 -6.462 31.301 1.00 70.69 126 THR A O 1
ATOM 1011 N N . LYS A 1 127 ? -24.738 -6.778 32.050 1.00 57.12 127 LYS A N 1
ATOM 1012 C CA . LYS A 1 127 ? -25.042 -7.911 32.948 1.00 57.12 127 LYS A CA 1
ATOM 1013 C C . LYS A 1 127 ? -25.436 -7.491 34.373 1.00 57.12 127 LYS A C 1
ATOM 1015 O O . LYS A 1 127 ? -25.668 -8.361 35.207 1.00 57.12 127 LYS A O 1
ATOM 1020 N N . LEU A 1 128 ? -25.462 -6.190 34.670 1.00 51.88 128 LEU A N 1
ATOM 1021 C CA . LEU A 1 128 ? -25.818 -5.642 35.986 1.00 51.88 128 LEU A CA 1
ATOM 1022 C C . LEU A 1 128 ? -27.315 -5.290 36.130 1.00 51.88 128 LEU A C 1
ATOM 1024 O O . LEU A 1 128 ? -27.703 -4.661 37.117 1.00 51.88 128 LEU A O 1
ATOM 1028 N N . HIS A 1 129 ? -28.158 -5.720 35.190 1.00 44.19 129 HIS A N 1
ATOM 1029 C CA . HIS A 1 129 ? -29.624 -5.668 35.244 1.00 44.19 129 HIS A CA 1
ATOM 1030 C C . HIS A 1 129 ? -30.206 -7.036 34.886 1.00 44.19 129 HIS A C 1
ATOM 1032 O O . HIS A 1 129 ? -31.318 -7.325 35.375 1.00 44.19 129 HIS A O 1
#

Secondary structure (DSSP, 8-state):
-HHHHHHHHHHHHHHHHHTTS-HHHIIIIIHHHHHHHTT-SSHHHHHHHHHHHHHHHHH-----GGGTTHIIIIIHHHHTTGGG-SSHHHHHHHHHHHHHHHHHHHHHHHHHHHHHHHHHHHHHHHTT-

Foldseek 3Di:
DVVVVVLLVVLVVLLVCLLVDDPCCCVVPVVVVLLVQCPPPDLVSVLSSLVSNLSSLLSDQADDLVCLCCVVPPVCVSCVCQCVDPDPSSVVSCVVRVVSVVVSNVSSNVNNVVVVVVVVVVVVVVVPD